Protein AF-A0A961G531-F1 (afdb_monomer)

Nearest PDB structures (foldseek):
  5v3t-assembly1_B  TM=9.830E-01  e=3.988E-09  Bacillus anthracis
  5v3t-assembly1_A  TM=9.620E-01  e=4.190E-09  Bacillus anthracis
  5v3v-assembly1_B  TM=9.765E-01  e=1.019E-08  Bacillus anthracis
  5v3u-assembly1_B  TM=9.767E-01  e=1.305E-08  Bacillus anthracis
  2bkm-assembly2_B  TM=9.689E-01  e=2.247E-08  Geobacillus stearothermophilus

Sequence (153 aa):
MTEVAHPWGNAATPYEELGGEVAIRAIVEDFYDRIDADAPVLRAMLPRDDSTSRRKLGDYLVEWTGGPALYTPVRGHPRMRMRHMPFVIAESDAQKWLECMGEALDANDVAGDIRTFLDQRIEQLALHMVNASDDDPTTAQRRTLTIEGGNRA

Structure (mmCIF, N/CA/C/O backbone):
data_AF-A0A961G531-F1
#
_entry.id   AF-A0A961G531-F1
#
loop_
_atom_site.group_PDB
_atom_site.id
_atom_site.type_symbol
_atom_site.label_atom_id
_atom_site.label_alt_id
_atom_site.label_comp_id
_atom_site.label_asym_id
_atom_site.label_entity_id
_atom_site.label_seq_id
_atom_site.pdbx_PDB_ins_code
_atom_site.Cartn_x
_atom_site.Cartn_y
_atom_site.Cartn_z
_atom_site.occupancy
_atom_site.B_iso_or_equiv
_atom_site.auth_seq_id
_atom_site.auth_comp_id
_atom_site.auth_asym_id
_atom_site.auth_atom_id
_atom_site.pdbx_PDB_model_num
ATOM 1 N N . MET A 1 1 ? -14.254 12.422 30.163 1.00 47.31 1 MET A N 1
ATOM 2 C CA . MET A 1 1 ? -13.114 11.741 29.522 1.00 47.31 1 MET A CA 1
ATOM 3 C C . MET A 1 1 ? -12.895 12.441 28.202 1.00 47.31 1 MET A C 1
ATOM 5 O O . MET A 1 1 ? -13.811 12.436 27.397 1.00 47.31 1 MET A O 1
ATOM 9 N N . THR A 1 2 ? -11.787 13.158 28.038 1.00 53.94 2 THR A N 1
ATOM 10 C CA . THR A 1 2 ? -11.433 13.762 26.748 1.00 53.94 2 THR A CA 1
ATOM 11 C C . THR A 1 2 ? -11.032 12.639 25.805 1.00 53.94 2 THR A C 1
ATOM 13 O O . THR A 1 2 ? -10.074 11.922 26.090 1.00 53.94 2 THR A O 1
ATOM 16 N N . GLU A 1 3 ? -11.806 12.455 24.744 1.00 61.97 3 GLU A N 1
ATOM 17 C CA . GLU A 1 3 ? -11.445 11.621 23.603 1.00 61.97 3 GLU A CA 1
ATOM 18 C C . GLU A 1 3 ? -10.107 12.150 23.065 1.00 61.97 3 GLU A C 1
ATOM 20 O O . GLU A 1 3 ? -9.976 13.343 22.778 1.00 61.97 3 GLU A O 1
ATOM 25 N N . VAL A 1 4 ? -9.067 11.315 23.066 1.00 6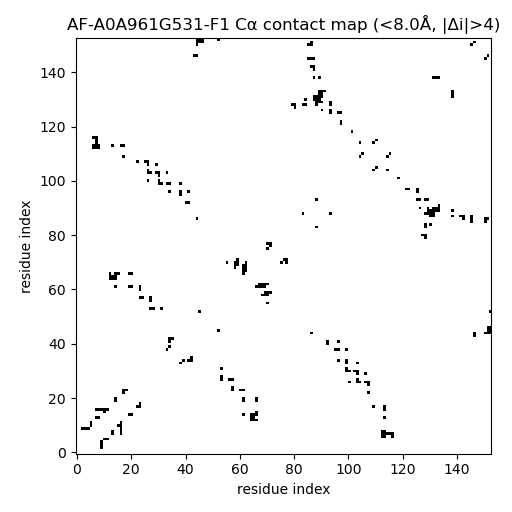4.75 4 VAL A N 1
ATOM 26 C CA . VAL A 1 4 ? -7.782 11.700 22.479 1.00 64.75 4 VAL A CA 1
ATOM 27 C C . VAL A 1 4 ? -7.961 11.555 20.977 1.00 64.75 4 VAL A C 1
ATOM 29 O O . VAL A 1 4 ? -8.015 10.437 20.480 1.00 64.75 4 VAL A O 1
ATOM 32 N N . ALA A 1 5 ? -8.094 12.677 20.272 1.00 79.81 5 ALA A N 1
ATOM 33 C CA . ALA A 1 5 ? -8.093 12.673 18.816 1.00 79.81 5 ALA A CA 1
ATOM 34 C C . ALA A 1 5 ? -6.699 12.243 18.338 1.00 79.81 5 ALA A C 1
ATOM 36 O O . ALA A 1 5 ? -5.706 12.941 18.579 1.00 79.81 5 ALA A O 1
ATOM 37 N N . HIS A 1 6 ? -6.612 11.069 17.718 1.00 93.56 6 HIS A N 1
ATOM 38 C CA . HIS A 1 6 ? -5.388 10.591 17.091 1.00 93.56 6 HIS A CA 1
ATOM 39 C C . HIS A 1 6 ? -5.253 11.202 15.690 1.00 93.56 6 HIS A C 1
ATOM 41 O O . HIS A 1 6 ? -6.254 11.596 15.097 1.00 93.56 6 HIS A O 1
ATOM 47 N N . PRO A 1 7 ? -4.044 11.226 15.096 1.00 94.88 7 PRO A N 1
ATOM 48 C CA . PRO A 1 7 ? -3.852 11.712 13.726 1.00 94.88 7 PRO A CA 1
ATOM 49 C C . PRO A 1 7 ? -4.663 10.966 12.656 1.00 94.88 7 PRO A C 1
ATOM 51 O O . PRO A 1 7 ? -4.756 11.448 11.536 1.00 94.88 7 PRO A O 1
ATOM 54 N N . TRP A 1 8 ? -5.188 9.782 12.9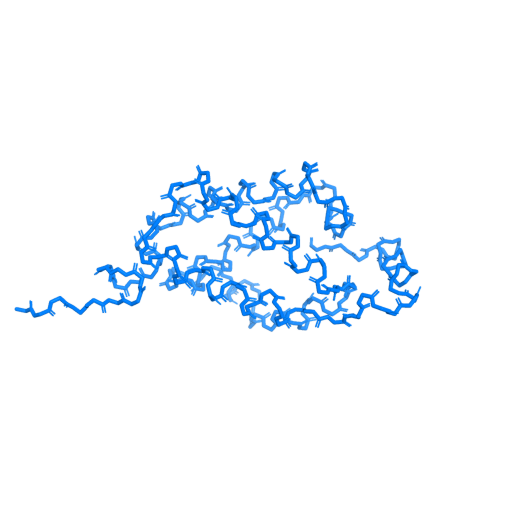84 1.00 96.00 8 TRP A N 1
ATOM 55 C CA . TRP A 1 8 ? -6.016 8.961 12.105 1.00 96.00 8 TRP A CA 1
ATOM 56 C C . TRP A 1 8 ? -7.515 9.007 12.434 1.00 96.00 8 TRP A C 1
ATOM 58 O O . TRP A 1 8 ? -8.294 8.536 11.617 1.00 96.00 8 TRP A O 1
ATOM 68 N N . GLY A 1 9 ? -7.932 9.536 13.590 1.00 95.38 9 GLY A N 1
ATOM 69 C CA . GLY A 1 9 ? -9.332 9.510 14.024 1.00 95.38 9 GLY A CA 1
ATOM 70 C C . GLY A 1 9 ? -9.516 9.198 15.511 1.00 95.38 9 GLY A C 1
ATOM 71 O O . GLY A 1 9 ? -8.674 9.537 16.350 1.00 95.38 9 GLY A O 1
ATOM 72 N N . ASN A 1 10 ? -10.639 8.560 15.846 1.00 95.06 10 ASN A N 1
ATOM 73 C CA . ASN A 1 10 ? -11.081 8.358 17.233 1.00 95.06 10 ASN A CA 1
ATOM 74 C C . ASN A 1 10 ? -10.802 6.944 17.766 1.00 95.06 10 ASN A C 1
ATOM 76 O O . ASN A 1 10 ? -10.811 6.738 18.982 1.00 95.06 10 ASN A O 1
ATOM 80 N N . ALA A 1 11 ? -10.538 5.967 16.896 1.00 95.75 11 ALA A N 1
ATOM 81 C CA . ALA A 1 11 ? -10.199 4.611 17.307 1.00 95.75 11 ALA A CA 1
ATOM 82 C C . ALA A 1 11 ? -8.805 4.542 17.949 1.00 95.75 11 ALA A C 1
ATOM 84 O O . ALA A 1 11 ? -7.934 5.386 17.707 1.00 95.75 11 ALA A O 1
ATOM 85 N N . ALA A 1 12 ? -8.569 3.507 18.762 1.00 95.81 12 ALA A N 1
ATOM 86 C CA . ALA A 1 12 ? -7.309 3.363 19.486 1.00 95.81 12 ALA A CA 1
ATOM 87 C C . ALA A 1 12 ? -6.132 3.029 18.554 1.00 95.81 12 ALA A C 1
ATOM 89 O O . ALA A 1 12 ? -4.981 3.308 18.894 1.00 95.81 12 ALA A O 1
ATOM 90 N N . THR A 1 13 ? -6.408 2.464 17.374 1.00 97.88 13 THR A N 1
ATOM 91 C CA . THR A 1 13 ? -5.403 2.145 16.352 1.00 97.88 13 THR A CA 1
ATOM 92 C C . THR A 1 13 ? -5.891 2.492 14.940 1.00 97.88 13 THR A C 1
ATOM 94 O O . THR A 1 13 ? -7.095 2.433 14.683 1.00 97.88 13 THR A O 1
ATOM 97 N N . PRO A 1 14 ? -4.978 2.774 13.987 1.00 98.25 14 PRO A N 1
ATOM 98 C CA . PRO A 1 14 ? -5.332 2.872 12.569 1.00 98.25 14 PRO A CA 1
ATOM 99 C C . PRO A 1 14 ? -6.011 1.604 12.030 1.00 98.25 14 PRO A C 1
ATOM 101 O O . PRO A 1 14 ? -6.881 1.691 11.172 1.00 98.25 14 PRO A O 1
ATOM 104 N N . TYR A 1 15 ? -5.630 0.428 12.544 1.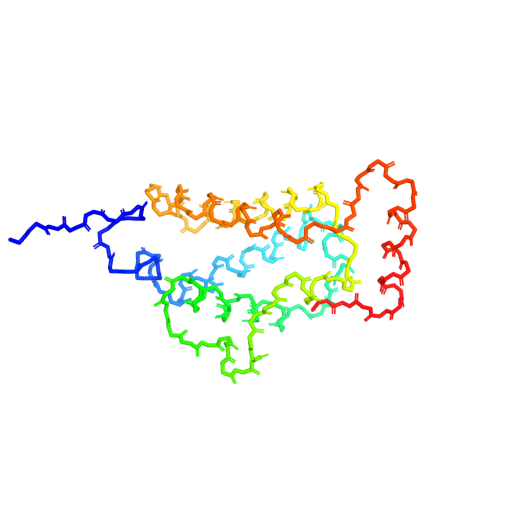00 98.69 15 TYR A N 1
ATOM 105 C CA . TYR A 1 15 ? -6.253 -0.856 12.213 1.00 98.69 15 TYR A CA 1
ATOM 106 C C . TYR A 1 15 ? -7.758 -0.850 12.511 1.00 98.69 15 TYR A C 1
ATOM 108 O O . TYR A 1 15 ? -8.558 -1.222 11.657 1.00 98.69 15 TYR A O 1
ATOM 116 N N . GLU A 1 16 ? -8.146 -0.420 13.712 1.00 98.25 16 GLU A N 1
ATOM 117 C CA . GLU A 1 16 ? -9.555 -0.325 14.109 1.00 98.25 16 GLU A CA 1
ATOM 118 C C . GLU A 1 16 ? -10.294 0.758 13.320 1.00 98.25 16 GLU A C 1
ATOM 120 O O . GLU A 1 16 ? -11.415 0.514 12.881 1.00 98.25 16 GLU A O 1
ATOM 125 N N . GLU A 1 17 ? -9.657 1.912 13.094 1.00 97.88 17 GLU A N 1
ATOM 126 C CA . GLU A 1 17 ? -10.235 3.017 12.317 1.00 97.88 17 GLU A CA 1
ATOM 127 C C . GLU A 1 17 ? -10.562 2.596 10.874 1.00 97.88 17 GLU A C 1
ATOM 129 O O . GLU A 1 17 ? -11.595 2.976 10.334 1.00 97.88 17 GLU A O 1
ATOM 134 N N . LEU A 1 18 ? -9.720 1.753 10.265 1.00 97.88 18 LEU A N 1
ATOM 135 C CA . LEU A 1 18 ? -9.935 1.212 8.919 1.00 97.88 18 LEU A CA 1
ATOM 136 C C . LEU A 1 18 ? -11.041 0.151 8.833 1.00 97.88 18 LEU A C 1
ATOM 138 O O . LEU A 1 18 ? -11.421 -0.227 7.730 1.00 97.88 18 LEU A O 1
ATOM 142 N N . GLY A 1 19 ? -11.540 -0.373 9.955 1.00 97.88 19 GLY A N 1
ATOM 143 C CA . GLY A 1 19 ? -12.465 -1.514 9.960 1.00 97.88 19 GLY A CA 1
ATOM 144 C C . GLY A 1 19 ? -11.777 -2.883 10.051 1.00 97.88 19 GLY A C 1
ATOM 145 O O . GLY A 1 19 ? -12.395 -3.918 9.789 1.00 97.88 19 GLY A O 1
ATOM 146 N N . GLY A 1 20 ? -10.510 -2.911 10.466 1.00 98.44 20 GLY A N 1
ATOM 147 C CA . GLY A 1 20 ? -9.770 -4.122 10.797 1.00 98.44 20 GLY A CA 1
ATOM 148 C C . GLY A 1 20 ? -9.303 -4.941 9.593 1.00 98.44 20 GLY A C 1
ATOM 149 O O . GLY A 1 20 ? -9.156 -4.445 8.476 1.00 98.44 20 GLY A O 1
ATOM 150 N N . GLU A 1 21 ? -9.032 -6.229 9.827 1.00 98.56 21 GLU A N 1
ATOM 151 C CA . GLU A 1 21 ? -8.368 -7.092 8.846 1.00 98.56 21 GLU A CA 1
ATOM 152 C C . GLU A 1 21 ? -9.147 -7.205 7.535 1.00 98.56 21 GLU A C 1
ATOM 154 O O . GLU A 1 21 ? -8.538 -7.138 6.474 1.00 98.56 21 GLU A O 1
ATOM 159 N N . VAL A 1 22 ? -10.477 -7.326 7.581 1.00 98.56 22 VAL A N 1
ATOM 160 C CA . VAL A 1 22 ? -11.300 -7.477 6.369 1.00 98.56 22 VAL A CA 1
ATOM 161 C C . VAL A 1 22 ? -11.108 -6.295 5.415 1.00 98.56 22 VAL A C 1
ATOM 163 O O . VAL A 1 22 ? -10.887 -6.514 4.225 1.00 98.56 22 VAL A O 1
ATOM 166 N N . ALA A 1 23 ? -11.122 -5.064 5.934 1.00 98.69 23 ALA A N 1
ATOM 167 C CA . ALA A 1 23 ? -10.919 -3.862 5.131 1.00 98.69 23 ALA A CA 1
ATOM 168 C C . ALA A 1 23 ? -9.493 -3.783 4.568 1.00 98.69 23 ALA A C 1
ATOM 170 O O . ALA A 1 23 ? -9.301 -3.528 3.382 1.00 98.69 23 ALA A O 1
ATOM 171 N N . 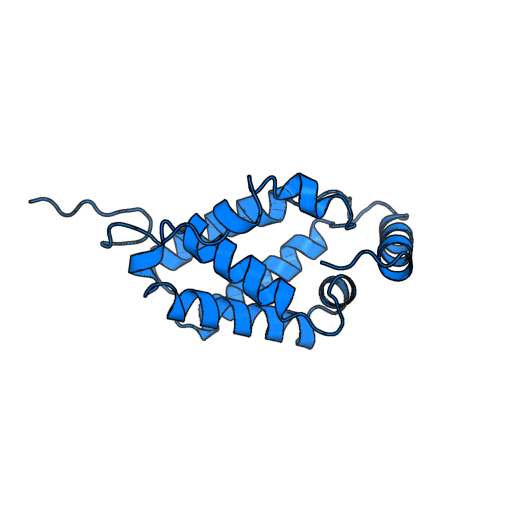ILE A 1 24 ? -8.482 -4.094 5.386 1.00 98.81 24 ILE A N 1
ATOM 172 C CA . ILE A 1 24 ? -7.081 -4.111 4.940 1.00 98.81 24 ILE A CA 1
ATOM 173 C C . ILE A 1 24 ? -6.865 -5.143 3.828 1.00 98.81 24 ILE A C 1
ATOM 175 O O . ILE A 1 24 ? -6.145 -4.871 2.869 1.00 98.81 24 ILE A O 1
ATOM 179 N N . ARG A 1 25 ? -7.481 -6.327 3.928 1.00 98.75 25 ARG A N 1
ATOM 180 C CA . ARG A 1 25 ? -7.391 -7.346 2.874 1.00 98.75 25 ARG A CA 1
ATOM 181 C C . ARG A 1 25 ? -8.048 -6.863 1.586 1.00 98.75 25 ARG A C 1
ATOM 183 O O . ARG A 1 25 ? -7.432 -7.033 0.545 1.00 98.75 25 ARG A O 1
ATOM 190 N N . ALA A 1 26 ? -9.221 -6.231 1.653 1.00 98.88 26 ALA A N 1
ATOM 191 C CA . ALA A 1 26 ? -9.889 -5.677 0.473 1.00 98.88 26 ALA A CA 1
ATOM 192 C C . ALA A 1 26 ? -9.017 -4.629 -0.244 1.00 98.88 26 ALA A C 1
ATOM 194 O O . ALA A 1 26 ? -8.768 -4.761 -1.439 1.00 98.88 26 ALA A O 1
ATOM 195 N N . ILE A 1 27 ? -8.427 -3.692 0.509 1.00 98.88 27 ILE A N 1
ATOM 196 C CA . ILE A 1 27 ? -7.478 -2.700 -0.026 1.00 98.88 27 ILE A CA 1
ATOM 197 C C . ILE A 1 27 ? -6.287 -3.383 -0.706 1.00 98.88 27 ILE A C 1
ATOM 199 O O . ILE A 1 27 ? -5.866 -2.970 -1.782 1.00 98.88 27 ILE A O 1
ATOM 203 N N . VAL A 1 28 ? -5.722 -4.426 -0.091 1.00 98.88 28 VAL A N 1
ATOM 204 C CA . VAL A 1 28 ? -4.577 -5.151 -0.661 1.00 98.88 28 VAL A CA 1
ATOM 205 C C . VAL A 1 28 ? -4.954 -5.905 -1.934 1.00 98.88 28 VAL A C 1
ATOM 207 O O . VAL A 1 28 ? -4.155 -5.920 -2.868 1.00 98.88 28 VAL A O 1
ATOM 210 N N . GLU A 1 29 ? -6.134 -6.521 -1.989 1.00 98.81 29 GLU A N 1
ATOM 211 C CA . GLU A 1 29 ? -6.610 -7.182 -3.205 1.00 98.81 29 GLU A CA 1
ATOM 212 C C . GLU A 1 29 ? -6.774 -6.169 -4.350 1.00 98.81 29 GLU A C 1
ATOM 214 O O . GLU A 1 29 ? -6.158 -6.346 -5.402 1.00 98.81 29 GLU A O 1
ATOM 219 N N . ASP A 1 30 ? -7.474 -5.053 -4.116 1.00 98.88 30 ASP A N 1
ATOM 220 C CA . ASP A 1 30 ? -7.640 -3.994 -5.122 1.00 98.88 30 ASP A CA 1
ATOM 221 C C . ASP A 1 30 ? -6.298 -3.383 -5.548 1.00 98.88 30 ASP A C 1
ATOM 223 O O . ASP A 1 30 ? -6.063 -3.102 -6.723 1.00 98.88 30 ASP A O 1
ATOM 227 N N . PHE A 1 31 ? -5.377 -3.202 -4.602 1.00 98.88 31 PHE A N 1
ATOM 228 C CA . PHE A 1 31 ? -4.036 -2.697 -4.871 1.00 98.88 31 PHE A CA 1
ATOM 229 C C . PHE A 1 31 ? -3.261 -3.586 -5.854 1.00 98.88 31 PHE A C 1
ATOM 231 O O . PHE A 1 31 ? -2.645 -3.085 -6.799 1.00 98.88 31 PHE A O 1
ATOM 238 N N . TYR A 1 32 ? -3.282 -4.905 -5.655 1.00 98.75 32 TYR A N 1
ATOM 239 C CA . TYR A 1 32 ? -2.599 -5.821 -6.565 1.00 98.75 32 TYR A CA 1
ATOM 240 C C . TYR A 1 32 ? -3.332 -5.971 -7.905 1.00 98.75 32 TYR A C 1
ATOM 242 O O . TYR A 1 32 ? -2.665 -6.110 -8.931 1.00 98.75 32 TYR A O 1
ATOM 250 N N . ASP A 1 33 ? -4.664 -5.872 -7.927 1.00 98.62 33 ASP A N 1
ATOM 251 C CA . ASP A 1 33 ? -5.444 -5.854 -9.172 1.00 98.62 33 ASP A CA 1
ATOM 252 C C . ASP A 1 33 ? -5.071 -4.644 -10.044 1.00 98.62 33 ASP A C 1
ATOM 254 O O . ASP A 1 33 ? -4.871 -4.778 -11.253 1.00 98.62 33 ASP A O 1
ATOM 258 N N . ARG A 1 34 ? -4.854 -3.478 -9.426 1.00 98.56 34 ARG A N 1
ATOM 259 C CA . ARG A 1 34 ? -4.354 -2.273 -10.109 1.00 98.56 34 ARG A CA 1
ATOM 260 C C . ARG A 1 34 ? -2.923 -2.420 -10.610 1.00 98.56 34 ARG A C 1
ATOM 262 O O . ARG A 1 34 ? -2.613 -1.965 -11.710 1.00 98.56 34 ARG A O 1
ATOM 269 N N . ILE A 1 35 ? -2.044 -3.082 -9.850 1.00 98.44 35 ILE A N 1
ATOM 270 C CA . ILE A 1 35 ? -0.697 -3.392 -10.350 1.00 98.44 35 ILE A CA 1
ATOM 271 C C . ILE A 1 35 ? -0.775 -4.251 -11.616 1.00 98.44 35 ILE A C 1
ATOM 273 O O . ILE A 1 35 ? -0.045 -3.983 -12.574 1.00 98.44 35 ILE A O 1
ATOM 277 N N . ASP A 1 36 ? -1.625 -5.282 -11.616 1.00 97.81 36 ASP A N 1
ATOM 278 C CA . ASP A 1 36 ? -1.792 -6.183 -12.759 1.00 97.81 36 ASP A CA 1
ATOM 279 C C . ASP A 1 36 ? -2.334 -5.450 -13.992 1.00 97.81 36 ASP A C 1
ATOM 281 O O . ASP A 1 36 ? -1.835 -5.671 -15.097 1.00 97.81 36 ASP A O 1
ATOM 285 N N . ALA A 1 37 ? -3.283 -4.531 -13.796 1.00 97.50 37 ALA A N 1
ATOM 286 C CA . ALA A 1 37 ? -3.895 -3.759 -14.871 1.00 97.50 37 ALA A CA 1
ATOM 287 C C . ALA A 1 37 ? -2.973 -2.664 -15.443 1.00 97.50 37 ALA A C 1
ATOM 289 O O . ALA A 1 37 ? -2.800 -2.578 -16.660 1.00 97.50 37 ALA A O 1
ATOM 290 N N . ASP A 1 38 ? -2.361 -1.848 -14.577 1.00 96.62 38 ASP A N 1
ATOM 291 C CA . ASP A 1 38 ? -1.870 -0.518 -14.965 1.00 96.62 38 ASP A CA 1
ATOM 292 C C . ASP A 1 38 ? -0.385 -0.266 -14.650 1.00 96.62 38 ASP A C 1
ATOM 294 O O . ASP A 1 38 ? 0.156 0.790 -14.999 1.00 96.62 38 ASP A O 1
ATOM 298 N N . ALA A 1 39 ? 0.317 -1.211 -14.012 1.00 97.94 39 ALA A N 1
ATOM 299 C CA . ALA A 1 39 ? 1.718 -1.047 -13.611 1.00 97.94 39 ALA A CA 1
ATOM 300 C C . ALA A 1 39 ? 2.628 -2.166 -14.157 1.00 97.94 39 ALA A C 1
ATOM 302 O O . ALA A 1 39 ? 3.194 -2.943 -13.381 1.00 97.94 39 ALA A O 1
ATOM 303 N N . PRO A 1 40 ? 2.869 -2.239 -15.484 1.00 96.56 40 PRO A N 1
ATOM 304 C CA . PRO A 1 40 ? 3.594 -3.350 -16.113 1.00 96.56 40 PRO A CA 1
ATOM 305 C C . PRO A 1 40 ? 5.011 -3.558 -15.558 1.00 96.56 40 PRO A C 1
ATOM 307 O O . PRO A 1 40 ? 5.490 -4.689 -15.474 1.00 96.56 40 PRO A O 1
ATOM 310 N N . VAL A 1 41 ? 5.679 -2.479 -15.141 1.00 95.31 41 VAL A N 1
ATOM 311 C CA . VAL A 1 41 ? 7.012 -2.540 -14.527 1.00 95.31 41 VAL A CA 1
ATOM 312 C C . VAL A 1 41 ? 6.973 -3.235 -13.165 1.00 95.31 41 VAL A C 1
ATOM 314 O O . VAL A 1 41 ? 7.757 -4.155 -12.933 1.00 95.31 41 VAL A O 1
ATOM 317 N N . LEU A 1 42 ? 6.044 -2.841 -12.289 1.00 96.81 42 LEU A N 1
ATOM 318 C CA . LEU A 1 42 ? 5.855 -3.472 -10.980 1.00 96.81 42 LEU A CA 1
ATOM 319 C C . LEU A 1 42 ? 5.371 -4.914 -11.146 1.00 96.81 42 LEU A C 1
ATOM 321 O O . LEU A 1 42 ? 5.893 -5.832 -10.516 1.00 96.81 42 LEU A O 1
ATOM 325 N N . ARG A 1 43 ? 4.432 -5.137 -12.071 1.00 96.94 43 ARG A N 1
ATOM 326 C CA . ARG A 1 43 ? 3.882 -6.455 -12.377 1.00 96.94 43 ARG A CA 1
ATOM 327 C C . ARG A 1 43 ? 4.948 -7.452 -12.821 1.00 96.94 43 ARG A C 1
ATOM 329 O O . ARG A 1 43 ? 4.878 -8.629 -12.455 1.00 96.94 43 ARG A O 1
ATOM 336 N N . ALA A 1 44 ? 5.953 -6.995 -13.567 1.00 95.25 44 ALA A N 1
ATOM 337 C CA . ALA A 1 44 ? 7.068 -7.826 -14.004 1.00 95.25 44 ALA A CA 1
ATOM 338 C C . ALA A 1 44 ? 7.964 -8.299 -12.839 1.00 95.25 44 ALA A C 1
ATOM 340 O O . ALA A 1 44 ? 8.598 -9.349 -12.954 1.00 95.25 44 ALA A O 1
ATOM 341 N N . MET A 1 45 ? 7.974 -7.578 -11.708 1.00 95.12 45 MET A N 1
ATOM 342 C CA . MET A 1 45 ? 8.677 -7.969 -10.475 1.00 95.12 45 MET A CA 1
ATOM 343 C C . MET A 1 45 ? 7.898 -9.001 -9.643 1.00 95.12 45 MET A C 1
ATOM 345 O O . MET A 1 45 ? 8.455 -9.606 -8.726 1.00 95.12 45 MET A O 1
ATOM 349 N N . LEU A 1 46 ? 6.617 -9.226 -9.943 1.00 94.94 46 LEU A N 1
ATOM 350 C CA . LEU A 1 46 ? 5.769 -10.167 -9.217 1.00 94.94 46 LEU A CA 1
ATOM 351 C C . LEU A 1 46 ? 5.791 -11.565 -9.853 1.00 94.94 46 LEU A C 1
ATOM 353 O O . LEU A 1 46 ? 5.935 -11.698 -11.075 1.00 94.94 46 LEU A O 1
ATOM 357 N N . PRO A 1 47 ? 5.623 -12.641 -9.064 1.00 93.31 47 PRO A N 1
ATOM 358 C CA . PRO A 1 47 ? 5.340 -13.974 -9.589 1.00 93.31 47 PRO A CA 1
ATOM 359 C C . PRO A 1 47 ? 4.071 -13.968 -10.450 1.00 93.31 47 PRO A C 1
ATOM 361 O O . PRO A 1 47 ? 3.256 -13.048 -10.400 1.00 93.31 47 PRO A O 1
ATOM 364 N N . ARG A 1 48 ? 3.909 -14.989 -11.301 1.00 92.00 48 ARG A N 1
ATOM 365 C CA . ARG A 1 48 ? 2.692 -15.111 -12.118 1.00 92.00 48 ARG A CA 1
ATOM 366 C C . ARG A 1 48 ? 1.453 -15.223 -11.226 1.00 92.00 48 ARG A C 1
ATOM 368 O O . ARG A 1 48 ? 0.475 -14.544 -11.500 1.00 92.00 48 ARG A O 1
ATOM 375 N N . ASP A 1 49 ? 1.549 -16.054 -10.192 1.00 95.62 49 ASP A N 1
ATOM 376 C CA . ASP A 1 49 ? 0.606 -16.136 -9.077 1.00 95.62 49 ASP A CA 1
ATOM 377 C C . ASP A 1 49 ? 1.143 -15.289 -7.917 1.00 95.62 49 ASP A C 1
ATOM 379 O O . ASP A 1 49 ? 2.156 -15.639 -7.307 1.00 95.62 49 ASP A O 1
ATOM 383 N N 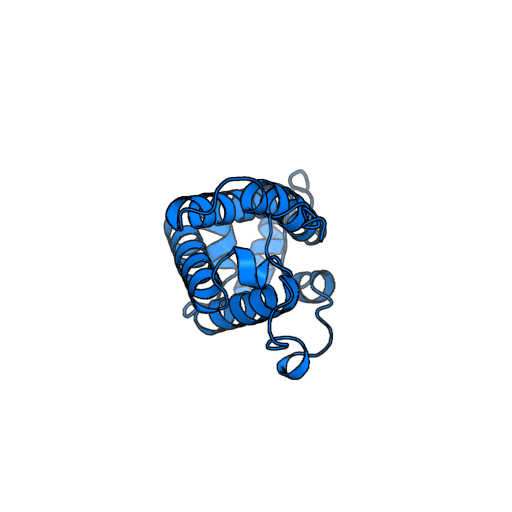. ASP A 1 50 ? 0.480 -14.169 -7.646 1.00 96.56 50 ASP A N 1
ATOM 384 C CA . ASP A 1 50 ? 0.834 -13.188 -6.621 1.00 96.56 50 ASP A CA 1
ATOM 385 C C . ASP A 1 50 ? 0.064 -13.380 -5.302 1.00 96.56 50 ASP A C 1
ATOM 387 O O . ASP A 1 50 ? 0.224 -12.581 -4.379 1.00 96.56 50 ASP A O 1
ATOM 391 N N . SER A 1 51 ? -0.688 -14.477 -5.139 1.00 97.31 51 SER A N 1
ATOM 392 C CA . SER A 1 51 ? -1.467 -14.775 -3.922 1.00 97.31 51 SER A CA 1
ATOM 393 C C . SER A 1 51 ? -0.624 -14.756 -2.643 1.00 97.31 51 SER A C 1
ATOM 395 O O . SER A 1 51 ? -1.068 -14.363 -1.560 1.00 97.31 51 SER A O 1
ATOM 397 N N . THR A 1 52 ? 0.640 -15.171 -2.743 1.00 96.00 52 THR A N 1
ATOM 398 C CA . THR A 1 52 ? 1.580 -15.109 -1.621 1.00 96.00 52 THR A CA 1
ATOM 399 C C . THR A 1 52 ? 2.083 -13.693 -1.358 1.00 96.00 52 THR A C 1
ATOM 401 O O . THR A 1 52 ? 2.330 -13.362 -0.198 1.00 96.00 52 THR A O 1
ATOM 404 N N . SER A 1 53 ? 2.220 -12.861 -2.385 1.00 96.75 53 SER A N 1
ATOM 405 C CA . SER A 1 53 ? 2.610 -11.453 -2.273 1.00 96.75 53 SER A CA 1
ATOM 406 C C . SER A 1 53 ? 1.471 -10.643 -1.634 1.00 96.75 53 SER A C 1
ATOM 408 O O . SER A 1 53 ? 1.707 -9.990 -0.616 1.00 96.75 53 SER A O 1
ATOM 410 N N . ARG A 1 54 ? 0.225 -10.841 -2.095 1.00 98.31 54 ARG A N 1
ATOM 411 C CA . ARG A 1 54 ? -1.016 -10.319 -1.487 1.00 98.31 54 ARG A CA 1
ATOM 412 C C . ARG A 1 54 ? -1.114 -10.655 -0.002 1.00 98.31 54 ARG A C 1
ATOM 414 O O . ARG A 1 54 ? -1.176 -9.766 0.846 1.00 98.31 54 ARG A O 1
ATOM 421 N N . ARG A 1 55 ? -0.998 -11.942 0.348 1.00 98.19 55 ARG A N 1
ATOM 422 C CA . ARG A 1 55 ? -1.026 -12.380 1.754 1.00 98.19 55 ARG A CA 1
ATOM 423 C C . ARG A 1 55 ? 0.056 -11.704 2.597 1.00 98.19 55 ARG A C 1
ATOM 425 O O . ARG A 1 55 ? -0.256 -11.200 3.669 1.00 98.19 55 ARG A O 1
ATOM 432 N N . LYS A 1 56 ? 1.306 -11.662 2.113 1.00 97.56 56 LYS A N 1
ATOM 433 C CA . LYS A 1 56 ? 2.428 -11.026 2.831 1.00 97.56 56 LYS A CA 1
ATOM 434 C C . LYS A 1 56 ? 2.157 -9.546 3.106 1.00 97.56 56 LYS A C 1
ATOM 436 O O . LYS A 1 56 ? 2.433 -9.101 4.217 1.00 97.56 56 LYS A O 1
ATOM 441 N N . LEU A 1 57 ? 1.667 -8.801 2.112 1.00 98.19 57 LEU A N 1
ATOM 442 C CA . LEU A 1 57 ? 1.376 -7.380 2.280 1.00 98.19 57 LEU A CA 1
ATOM 443 C C . LEU A 1 57 ? 0.218 -7.172 3.257 1.00 98.19 57 LEU A C 1
ATOM 445 O O . LEU A 1 57 ? 0.341 -6.350 4.157 1.00 98.19 57 LEU A O 1
ATOM 449 N N . GLY A 1 58 ? -0.855 -7.959 3.149 1.00 98.62 58 GLY A N 1
ATOM 450 C CA . GLY A 1 58 ? -1.969 -7.884 4.095 1.00 98.62 58 GLY A CA 1
ATOM 451 C C . GLY A 1 58 ? -1.550 -8.213 5.530 1.00 98.62 58 GLY A C 1
ATOM 452 O O . GLY A 1 58 ? -1.879 -7.458 6.437 1.00 98.62 58 GLY A O 1
ATOM 453 N N . ASP A 1 59 ? -0.752 -9.267 5.742 1.00 98.56 59 ASP A N 1
ATOM 454 C CA . ASP A 1 59 ? -0.238 -9.620 7.075 1.00 98.56 59 ASP A CA 1
ATOM 455 C C . ASP A 1 59 ? 0.606 -8.473 7.646 1.00 98.56 59 ASP A C 1
ATOM 457 O O . ASP A 1 59 ? 0.501 -8.130 8.825 1.00 98.56 59 ASP A O 1
ATOM 461 N N . TYR A 1 60 ? 1.447 -7.876 6.794 1.00 98.38 60 TYR A N 1
ATOM 462 C CA . TYR A 1 60 ? 2.281 -6.741 7.163 1.00 98.38 60 TYR A CA 1
ATOM 463 C C . TYR A 1 60 ? 1.442 -5.519 7.532 1.00 98.38 60 TYR A C 1
ATOM 465 O O . TYR A 1 60 ? 1.699 -4.930 8.573 1.00 98.38 60 TYR A O 1
ATOM 473 N N . LEU A 1 61 ? 0.448 -5.144 6.722 1.00 98.56 61 LEU A N 1
ATOM 474 C CA . LEU A 1 61 ? -0.375 -3.959 6.965 1.00 98.56 61 LEU A CA 1
ATOM 475 C C . LEU A 1 61 ? -1.288 -4.124 8.181 1.00 98.56 61 LEU A C 1
ATOM 477 O O . LEU A 1 61 ? -1.439 -3.164 8.932 1.00 98.56 61 LEU A O 1
ATOM 481 N N . VAL A 1 62 ? -1.821 -5.323 8.434 1.00 98.81 62 VAL A N 1
ATOM 482 C CA . VAL A 1 62 ? -2.565 -5.616 9.671 1.00 98.81 62 VAL A CA 1
ATOM 483 C C . VAL A 1 62 ? -1.695 -5.335 10.895 1.00 98.81 62 VAL A C 1
ATOM 485 O O . VAL A 1 62 ? -2.098 -4.582 11.776 1.00 98.81 62 VAL A O 1
ATOM 488 N N . GLU A 1 63 ? -0.476 -5.871 10.932 1.00 98.50 63 GLU A N 1
ATOM 489 C CA . GLU A 1 63 ? 0.431 -5.647 12.061 1.00 98.50 63 GLU A CA 1
ATOM 490 C C . GLU A 1 63 ? 0.931 -4.191 12.122 1.00 98.50 63 GLU A C 1
ATOM 492 O O . GLU A 1 63 ? 0.981 -3.579 13.187 1.00 98.50 63 GLU A O 1
ATOM 497 N N . TRP A 1 64 ? 1.273 -3.603 10.974 1.00 98.25 64 TRP A N 1
ATOM 498 C CA . TRP A 1 64 ? 1.838 -2.255 10.863 1.00 98.25 64 TRP A CA 1
ATOM 499 C C . TRP A 1 64 ? 0.851 -1.151 11.263 1.00 98.25 64 TRP A C 1
ATOM 501 O O . TRP A 1 64 ? 1.266 -0.128 11.806 1.00 98.25 64 TRP A O 1
ATOM 511 N N . THR A 1 65 ? -0.449 -1.370 11.053 1.00 98.25 65 THR A N 1
ATOM 512 C CA . THR A 1 65 ? -1.525 -0.460 11.483 1.00 98.25 65 THR A CA 1
ATOM 513 C C . THR A 1 65 ? -1.939 -0.650 12.948 1.00 98.25 65 THR A C 1
ATOM 515 O O . THR A 1 65 ? -2.841 0.038 13.418 1.00 98.25 65 THR A O 1
ATOM 518 N N . GLY A 1 66 ? -1.268 -1.533 13.697 1.00 98.19 66 GLY A N 1
ATOM 519 C CA . GLY A 1 66 ? -1.528 -1.770 15.122 1.00 98.19 66 GLY A CA 1
ATOM 520 C C . GLY A 1 66 ? -2.501 -2.913 15.420 1.00 98.19 66 GLY A C 1
ATOM 521 O O . GLY A 1 66 ? -2.919 -3.059 16.567 1.00 98.19 66 GLY A O 1
ATOM 522 N N . GLY A 1 67 ? -2.856 -3.722 14.419 1.00 98.31 67 GLY A N 1
ATOM 523 C CA . GLY A 1 67 ? -3.645 -4.939 14.589 1.00 98.31 67 GLY A CA 1
ATOM 524 C C . GLY A 1 67 ? -2.831 -6.130 15.121 1.00 98.31 67 GLY A C 1
ATOM 525 O O . GLY A 1 67 ? -1.704 -5.976 15.602 1.00 98.31 67 GLY A O 1
ATOM 526 N N . PRO A 1 68 ? -3.388 -7.355 15.049 1.00 98.25 68 PRO A N 1
ATOM 527 C CA . PRO A 1 68 ? -2.694 -8.570 15.466 1.00 98.25 68 PRO A CA 1
ATOM 528 C C . PRO A 1 68 ? -1.351 -8.782 14.751 1.00 98.25 68 PRO A C 1
ATOM 530 O O . PRO A 1 68 ? -1.192 -8.472 13.572 1.00 98.25 68 PRO A O 1
ATOM 533 N N . ALA A 1 69 ? -0.384 -9.382 15.449 1.00 97.62 69 ALA A N 1
ATOM 534 C CA . ALA A 1 69 ? 0.924 -9.698 14.879 1.00 97.62 69 ALA A CA 1
ATOM 535 C C . ALA A 1 69 ? 0.841 -10.897 13.915 1.00 97.62 69 ALA A C 1
ATOM 537 O O . ALA A 1 69 ? 1.008 -12.046 14.326 1.00 97.62 69 ALA A O 1
ATOM 538 N N . LEU A 1 70 ? 0.563 -10.634 12.636 1.00 97.75 70 LEU A N 1
ATOM 539 C CA . LEU A 1 70 ? 0.451 -11.660 11.591 1.00 97.75 70 LEU A CA 1
ATOM 540 C C . LEU A 1 70 ? 1.733 -11.819 10.763 1.00 97.75 70 LEU A C 1
ATOM 542 O O . LEU A 1 70 ? 1.999 -12.900 10.236 1.00 97.75 70 LEU A O 1
ATOM 546 N N . TYR A 1 71 ? 2.559 -10.776 10.664 1.00 97.56 71 TYR A N 1
ATOM 547 C CA . TYR A 1 71 ? 3.742 -10.780 9.810 1.00 97.56 71 TYR A CA 1
ATOM 548 C C . TYR A 1 71 ? 4.984 -11.254 10.562 1.00 97.56 71 TYR A C 1
ATOM 550 O O . TYR A 1 71 ? 5.649 -12.212 10.152 1.00 97.56 71 TYR A O 1
ATOM 558 N N . THR A 1 72 ? 5.318 -10.592 11.669 1.00 97.31 72 THR A N 1
ATOM 559 C CA . THR A 1 72 ? 6.587 -10.794 12.377 1.00 97.31 72 THR A CA 1
ATOM 560 C C . THR A 1 72 ? 6.750 -12.213 12.929 1.00 97.31 72 THR A C 1
ATOM 562 O O . THR A 1 72 ? 7.841 -12.765 12.762 1.00 97.31 72 THR A O 1
ATOM 565 N N . PRO A 1 73 ? 5.729 -12.875 13.511 1.00 96.88 73 PRO A N 1
ATOM 566 C CA . PRO A 1 73 ? 5.883 -14.250 13.997 1.00 96.88 73 PRO A CA 1
ATOM 567 C C . PRO A 1 73 ? 6.212 -15.261 12.892 1.00 96.88 73 PRO A C 1
ATOM 569 O O . PRO A 1 73 ? 6.904 -16.245 13.138 1.00 96.88 73 PRO A O 1
ATOM 572 N N . VAL A 1 74 ? 5.746 -15.008 11.666 1.00 95.06 74 VAL A N 1
ATOM 573 C CA . VAL A 1 74 ? 5.926 -15.909 10.517 1.00 95.06 74 VAL A CA 1
ATOM 574 C C . VAL A 1 74 ? 7.196 -15.577 9.731 1.00 95.06 74 VAL A C 1
ATOM 576 O O . VAL A 1 74 ? 7.854 -16.464 9.185 1.00 95.06 74 VAL A O 1
ATOM 579 N N . ARG A 1 75 ? 7.547 -14.291 9.627 1.00 93.56 75 ARG A N 1
ATOM 580 C CA . ARG A 1 75 ? 8.609 -13.800 8.733 1.00 93.56 75 ARG A CA 1
ATOM 581 C C . ARG A 1 75 ? 9.842 -13.281 9.464 1.00 93.56 75 ARG A C 1
ATOM 583 O O . ARG A 1 75 ? 10.853 -13.025 8.804 1.00 93.56 75 ARG A O 1
ATOM 590 N N . GLY A 1 76 ? 9.778 -13.129 10.781 1.00 95.00 76 GLY A N 1
ATOM 591 C CA . GLY A 1 76 ? 10.761 -12.404 11.575 1.00 95.00 76 GLY A CA 1
ATOM 592 C C . GLY A 1 76 ? 10.690 -10.896 11.333 1.00 95.00 76 GLY A C 1
ATOM 593 O O . GLY A 1 76 ? 9.765 -10.385 10.703 1.00 95.00 76 GLY A O 1
ATOM 594 N N . HIS A 1 77 ? 11.710 -10.180 11.808 1.00 93.50 77 HIS A N 1
ATOM 595 C CA . HIS A 1 77 ? 11.767 -8.723 11.705 1.00 93.50 77 HIS A CA 1
ATOM 596 C C . HIS A 1 77 ? 11.518 -8.243 10.255 1.00 93.50 77 HIS A C 1
ATOM 598 O O . HIS A 1 77 ? 12.141 -8.785 9.327 1.00 93.50 77 HIS A O 1
ATOM 604 N N . PRO A 1 78 ? 10.684 -7.201 10.042 1.00 91.06 78 PRO A N 1
ATOM 605 C CA . PRO A 1 78 ? 10.348 -6.698 8.713 1.00 91.06 78 PRO A CA 1
ATOM 606 C C . PRO A 1 78 ? 11.570 -6.452 7.829 1.00 91.06 78 PRO A C 1
ATOM 608 O O . PRO A 1 78 ? 11.702 -7.098 6.791 1.00 91.06 78 PRO A O 1
ATOM 611 N N . ARG A 1 79 ? 12.500 -5.580 8.257 1.00 93.81 79 ARG A N 1
ATOM 612 C CA . ARG A 1 79 ? 13.700 -5.195 7.476 1.00 93.81 79 ARG A CA 1
ATOM 613 C C . ARG A 1 79 ? 13.342 -4.945 6.001 1.00 93.81 79 ARG A C 1
ATOM 615 O O . ARG A 1 79 ? 14.006 -5.462 5.105 1.00 93.81 79 ARG A O 1
ATOM 622 N N . MET A 1 80 ? 12.265 -4.184 5.769 1.00 94.94 80 MET A N 1
ATOM 623 C CA . MET A 1 80 ? 11.617 -4.061 4.458 1.00 94.94 80 MET A CA 1
ATOM 624 C C . MET A 1 80 ? 12.611 -3.695 3.359 1.00 94.94 80 MET A C 1
ATOM 626 O O . MET A 1 80 ? 12.720 -4.437 2.388 1.00 94.94 80 MET A O 1
ATOM 630 N N . ARG A 1 81 ? 13.439 -2.662 3.566 1.00 95.56 81 ARG A N 1
ATOM 631 C CA . ARG A 1 81 ? 14.448 -2.248 2.579 1.00 95.56 81 ARG A CA 1
ATOM 632 C C . ARG A 1 81 ? 15.390 -3.386 2.178 1.00 95.56 81 ARG A C 1
ATOM 634 O O . ARG A 1 81 ? 15.623 -3.595 0.996 1.00 95.56 81 ARG A O 1
ATOM 641 N N . MET A 1 82 ? 15.882 -4.175 3.137 1.00 95.44 82 MET A N 1
ATOM 642 C CA . MET A 1 82 ? 16.743 -5.334 2.855 1.00 95.44 82 MET A CA 1
ATOM 643 C C . MET A 1 82 ? 16.030 -6.375 1.983 1.00 95.44 82 MET A C 1
ATOM 645 O O . MET A 1 82 ? 16.649 -6.935 1.086 1.00 95.44 82 MET A O 1
ATOM 649 N N . ARG A 1 83 ? 14.735 -6.620 2.221 1.00 94.50 83 ARG A N 1
ATOM 650 C CA . ARG A 1 83 ? 13.931 -7.553 1.413 1.00 94.50 83 ARG A CA 1
ATOM 651 C C . ARG A 1 83 ? 13.621 -7.023 0.012 1.00 94.50 83 ARG A C 1
ATOM 653 O O . ARG A 1 83 ? 13.308 -7.827 -0.854 1.00 94.50 83 ARG A O 1
ATOM 660 N N . HIS A 1 84 ? 13.742 -5.713 -0.201 1.00 95.94 84 HIS A N 1
ATOM 661 C CA . HIS A 1 84 ? 13.523 -5.057 -1.489 1.00 95.94 84 HIS A CA 1
ATOM 662 C C . HIS A 1 84 ? 14.818 -4.807 -2.287 1.00 95.94 84 HIS A C 1
ATOM 664 O O . HIS A 1 84 ? 14.747 -4.576 -3.487 1.00 95.94 84 HIS A O 1
ATOM 670 N N . MET A 1 85 ? 16.003 -4.931 -1.669 1.00 95.25 85 MET A N 1
ATOM 671 C CA . MET A 1 85 ? 17.312 -4.872 -2.352 1.00 95.25 85 MET A CA 1
ATOM 672 C C . MET A 1 85 ? 17.500 -5.833 -3.535 1.00 95.25 85 MET A C 1
ATOM 674 O O . MET A 1 85 ? 18.276 -5.502 -4.430 1.00 95.25 85 MET A O 1
ATOM 678 N N . PRO A 1 86 ? 16.862 -7.017 -3.571 1.00 94.31 86 PRO A N 1
ATOM 679 C CA . PRO A 1 86 ? 16.948 -7.873 -4.741 1.00 94.31 86 PRO A CA 1
ATOM 680 C C . PRO A 1 86 ? 16.294 -7.234 -5.992 1.00 94.31 86 PRO A C 1
ATOM 682 O O . PRO A 1 86 ? 16.674 -7.573 -7.111 1.00 94.31 86 PRO A O 1
ATOM 685 N N . PHE A 1 87 ? 15.354 -6.298 -5.830 1.00 95.00 87 PHE A N 1
ATOM 686 C CA . PHE A 1 87 ? 14.671 -5.609 -6.928 1.00 95.00 87 PHE A CA 1
ATOM 687 C C . PHE A 1 87 ? 15.347 -4.285 -7.277 1.00 95.00 87 PHE A C 1
ATOM 689 O O . PHE A 1 87 ? 15.949 -3.645 -6.420 1.00 95.00 87 PHE A O 1
ATOM 696 N N . VAL A 1 88 ? 15.217 -3.856 -8.533 1.00 96.38 88 VAL A N 1
ATOM 697 C CA . VAL A 1 88 ? 15.644 -2.521 -8.972 1.00 96.38 88 VAL A CA 1
ATOM 698 C C . VAL A 1 88 ? 14.437 -1.598 -8.881 1.00 96.38 88 VAL A C 1
ATOM 700 O O . VAL A 1 88 ? 13.539 -1.704 -9.714 1.00 96.38 88 VAL A O 1
ATOM 703 N N . ILE A 1 89 ? 14.426 -0.743 -7.860 1.00 97.38 89 ILE A N 1
ATOM 704 C CA . ILE A 1 89 ? 13.318 0.160 -7.533 1.00 97.38 89 ILE A CA 1
ATOM 705 C C . ILE A 1 89 ? 13.821 1.593 -7.667 1.00 97.38 89 ILE A C 1
ATOM 707 O O . ILE A 1 89 ? 14.616 2.054 -6.841 1.00 97.38 89 ILE A O 1
ATOM 711 N N . ALA A 1 90 ? 13.377 2.276 -8.715 1.00 97.62 90 ALA A N 1
ATOM 712 C CA . ALA A 1 90 ? 13.612 3.700 -8.915 1.00 97.62 90 ALA A CA 1
ATOM 713 C C . ALA A 1 90 ? 12.492 4.547 -8.282 1.00 97.62 90 ALA A C 1
ATOM 715 O O . ALA A 1 90 ? 11.515 4.010 -7.753 1.00 97.62 90 ALA A O 1
ATOM 716 N N . GLU A 1 91 ? 12.634 5.872 -8.307 1.00 97.75 91 GLU A N 1
ATOM 717 C CA . GLU A 1 91 ? 11.642 6.787 -7.730 1.00 97.75 91 GLU A CA 1
ATOM 718 C C . GLU A 1 91 ? 10.319 6.722 -8.504 1.00 97.75 91 GLU A C 1
ATOM 720 O O . GLU A 1 91 ? 9.257 6.615 -7.892 1.00 97.75 91 GLU A O 1
ATOM 725 N N . SER A 1 92 ? 10.383 6.631 -9.835 1.00 97.75 92 SER A N 1
ATOM 726 C CA . SER A 1 92 ? 9.210 6.405 -10.690 1.00 97.75 92 SER A CA 1
ATOM 727 C C . SER A 1 92 ? 8.435 5.118 -10.357 1.00 97.75 92 SER A C 1
ATOM 729 O O . SER A 1 92 ? 7.205 5.102 -10.427 1.00 97.75 92 SER A O 1
ATOM 731 N N . ASP A 1 93 ? 9.121 4.049 -9.932 1.00 97.75 93 ASP A N 1
ATOM 732 C CA . ASP A 1 93 ? 8.475 2.797 -9.515 1.00 97.75 93 ASP A CA 1
ATOM 733 C C . ASP A 1 93 ? 7.720 2.975 -8.195 1.00 97.75 93 ASP A C 1
ATOM 735 O O . ASP A 1 93 ? 6.589 2.509 -8.056 1.00 97.75 93 ASP A O 1
ATOM 739 N N . ALA A 1 94 ? 8.342 3.656 -7.225 1.00 98.38 94 ALA A N 1
ATOM 740 C CA . ALA A 1 94 ? 7.715 3.964 -5.944 1.00 98.38 94 ALA A CA 1
ATOM 741 C C . ALA A 1 94 ? 6.503 4.884 -6.134 1.00 98.38 94 ALA A C 1
ATOM 743 O O . ALA A 1 94 ? 5.459 4.642 -5.532 1.00 98.38 94 ALA A O 1
ATOM 744 N N . GLN A 1 95 ? 6.602 5.873 -7.025 1.00 98.56 95 GLN A N 1
ATOM 745 C CA . GLN A 1 95 ? 5.483 6.742 -7.371 1.00 98.56 95 GLN A CA 1
ATOM 746 C C . GLN A 1 95 ? 4.333 5.950 -8.002 1.00 98.56 95 GLN A C 1
ATOM 748 O O . GLN A 1 95 ? 3.193 6.081 -7.564 1.00 98.56 95 GLN A O 1
ATOM 753 N N . LYS A 1 96 ? 4.618 5.056 -8.960 1.00 98.62 96 LYS A N 1
ATOM 754 C CA . LYS A 1 96 ? 3.573 4.216 -9.563 1.00 98.62 96 LYS A CA 1
ATOM 755 C C . LYS A 1 96 ? 2.937 3.259 -8.551 1.00 98.62 96 LYS A C 1
ATOM 757 O O . LYS A 1 96 ? 1.739 2.988 -8.615 1.00 98.62 96 LYS A O 1
ATOM 762 N N . TRP A 1 97 ? 3.725 2.753 -7.606 1.00 98.62 97 TRP A N 1
ATOM 763 C CA . TRP A 1 97 ? 3.231 1.932 -6.501 1.00 98.62 97 TRP A CA 1
ATOM 764 C C . TRP A 1 97 ? 2.282 2.744 -5.606 1.00 98.62 97 TRP A C 1
ATOM 766 O O . TRP A 1 97 ? 1.209 2.258 -5.255 1.00 98.62 97 TRP A O 1
ATOM 776 N N . LEU A 1 98 ? 2.642 3.994 -5.286 1.00 98.75 98 LEU A N 1
ATOM 777 C CA . LEU A 1 98 ? 1.821 4.904 -4.484 1.00 98.75 98 LEU A CA 1
ATOM 778 C C . LEU A 1 98 ? 0.524 5.290 -5.192 1.00 98.75 98 LEU A C 1
ATOM 780 O O . LEU A 1 98 ? -0.514 5.319 -4.542 1.00 98.75 98 LEU A O 1
ATOM 784 N N . GLU A 1 99 ? 0.556 5.513 -6.507 1.00 98.75 99 GLU A N 1
ATOM 785 C CA . GLU A 1 99 ? -0.652 5.720 -7.315 1.00 98.75 99 GLU A CA 1
ATOM 786 C C . GLU A 1 99 ? -1.614 4.533 -7.182 1.00 98.75 99 GLU A C 1
ATOM 788 O O . GLU A 1 99 ? -2.770 4.719 -6.814 1.00 98.75 99 GLU A O 1
ATOM 793 N N . CYS A 1 100 ? -1.125 3.303 -7.387 1.00 98.81 100 CYS A N 1
ATOM 794 C CA . CYS A 1 100 ? -1.961 2.104 -7.268 1.00 98.81 100 CYS A CA 1
ATOM 795 C C . CYS A 1 100 ? -2.550 1.956 -5.854 1.00 98.81 100 CYS A C 1
ATOM 797 O O . CYS A 1 100 ? -3.709 1.575 -5.704 1.00 98.81 100 CYS A O 1
ATOM 799 N N . MET A 1 101 ? -1.763 2.254 -4.812 1.00 98.81 101 MET A N 1
ATOM 800 C CA . MET A 1 101 ? -2.227 2.194 -3.422 1.00 98.81 101 MET A CA 1
ATOM 801 C C . MET A 1 101 ? -3.257 3.285 -3.118 1.00 98.81 101 MET A C 1
ATOM 803 O O . MET A 1 101 ? -4.281 2.997 -2.508 1.00 98.81 101 MET A O 1
ATOM 807 N N . GLY A 1 102 ? -3.027 4.518 -3.572 1.00 98.75 102 GLY A N 1
ATOM 808 C CA . GLY A 1 102 ? -3.957 5.632 -3.394 1.00 98.75 102 GLY A CA 1
ATOM 809 C C . GLY A 1 102 ? -5.315 5.349 -4.032 1.00 98.75 102 GLY A C 1
ATOM 810 O O . GLY A 1 102 ? -6.343 5.501 -3.380 1.00 98.75 102 GLY A O 1
ATOM 811 N N . GLU A 1 103 ? -5.323 4.833 -5.260 1.00 98.75 103 GLU A N 1
ATOM 812 C CA . GLU A 1 103 ? -6.568 4.462 -5.933 1.00 98.75 103 GLU A CA 1
ATOM 813 C C . GLU A 1 103 ? -7.265 3.247 -5.283 1.00 98.75 103 GLU A C 1
ATOM 815 O O . GLU A 1 103 ? -8.492 3.126 -5.339 1.00 98.75 103 GLU A O 1
ATOM 820 N N . ALA A 1 104 ? -6.513 2.320 -4.677 1.00 98.81 104 ALA A N 1
ATOM 821 C CA . ALA A 1 104 ? -7.088 1.216 -3.906 1.00 98.81 104 ALA A CA 1
ATOM 822 C C . ALA A 1 104 ? -7.746 1.717 -2.613 1.00 98.81 104 ALA A C 1
ATOM 824 O O . ALA A 1 104 ? -8.844 1.280 -2.272 1.00 98.81 104 ALA A O 1
ATOM 825 N N . LEU A 1 105 ? -7.117 2.676 -1.930 1.00 98.81 105 LEU A N 1
ATOM 826 C CA . LEU A 1 105 ? -7.705 3.360 -0.779 1.00 98.81 105 LEU A CA 1
ATOM 827 C C . LEU A 1 105 ? -8.985 4.113 -1.175 1.00 98.81 105 LEU A C 1
ATOM 829 O O . LEU A 1 105 ? -9.989 3.992 -0.476 1.00 98.81 105 LEU A O 1
ATOM 833 N N . ASP A 1 106 ? -8.981 4.820 -2.312 1.00 98.69 106 ASP A N 1
ATOM 834 C CA . ASP A 1 106 ? -10.169 5.500 -2.850 1.00 98.69 106 ASP A CA 1
ATOM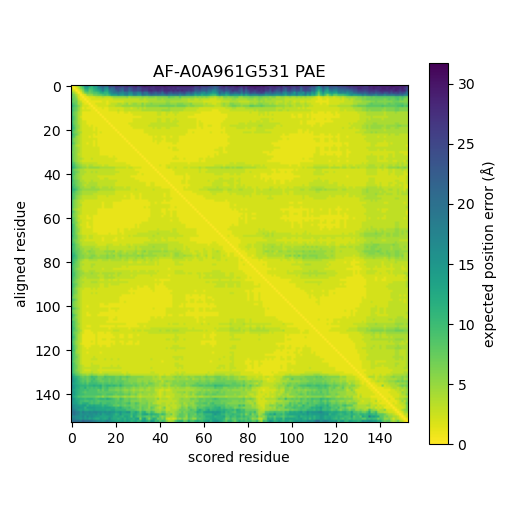 835 C C . ASP A 1 106 ? -11.316 4.520 -3.139 1.00 98.69 106 ASP A C 1
ATOM 837 O O . ASP A 1 106 ? -12.458 4.774 -2.766 1.00 98.69 106 ASP A O 1
ATOM 841 N N . ALA A 1 107 ? -11.020 3.382 -3.774 1.00 98.62 107 ALA A N 1
ATOM 842 C CA . ALA A 1 107 ? -12.029 2.373 -4.109 1.00 98.62 107 ALA A CA 1
ATOM 843 C C . ALA A 1 107 ? -12.638 1.672 -2.883 1.00 98.62 107 ALA A C 1
ATOM 845 O O . ALA A 1 107 ? -13.738 1.134 -2.981 1.00 98.62 107 ALA A O 1
ATOM 846 N N . ASN A 1 108 ? -11.942 1.702 -1.744 1.00 9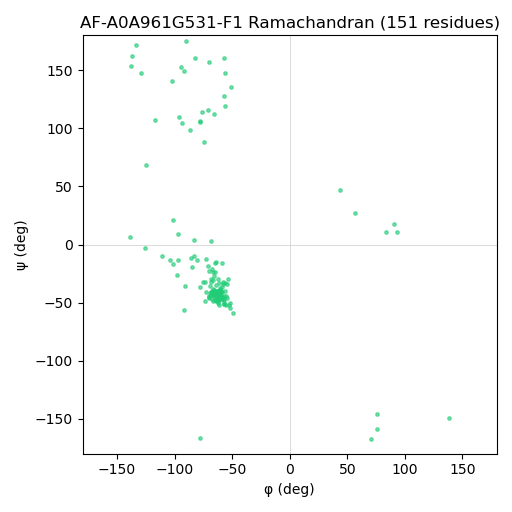8.62 108 ASN A N 1
ATOM 847 C CA . ASN A 1 108 ? -12.404 1.153 -0.469 1.00 98.62 108 ASN A CA 1
ATOM 848 C C . ASN A 1 108 ? -12.933 2.241 0.482 1.00 98.62 108 ASN A C 1
ATOM 850 O O . ASN A 1 108 ? -12.967 2.033 1.695 1.00 98.62 108 ASN A O 1
ATOM 854 N N . ASP A 1 109 ? -13.320 3.404 -0.052 1.00 98.19 109 ASP A N 1
ATOM 855 C CA . ASP A 1 109 ? -13.916 4.519 0.692 1.00 98.19 109 ASP A CA 1
ATOM 856 C C . ASP A 1 109 ? -13.046 5.037 1.862 1.00 98.19 109 ASP A C 1
ATOM 858 O O . ASP A 1 109 ? -13.550 5.602 2.838 1.00 98.19 109 ASP A O 1
ATOM 862 N N . VAL A 1 110 ? -11.716 4.886 1.780 1.00 98.38 110 VAL A N 1
ATOM 863 C CA . VAL A 1 110 ? -10.797 5.394 2.808 1.00 98.38 110 VAL A CA 1
ATOM 864 C C . VAL A 1 110 ? -10.615 6.902 2.636 1.00 98.38 110 VAL A C 1
ATOM 866 O O . VAL A 1 110 ? -9.902 7.377 1.745 1.00 98.38 110 VAL A O 1
ATOM 869 N N . ALA A 1 111 ? -11.232 7.665 3.539 1.00 97.62 111 ALA A N 1
ATOM 870 C CA . ALA A 1 111 ? -11.271 9.125 3.512 1.00 97.62 111 ALA A CA 1
ATOM 871 C C . ALA A 1 111 ? -10.959 9.756 4.885 1.00 97.62 111 ALA A C 1
ATOM 873 O O . ALA A 1 111 ? -10.861 9.073 5.901 1.00 97.62 111 ALA A O 1
ATOM 874 N N . GLY A 1 112 ? -10.810 11.084 4.922 1.00 97.19 112 GLY A N 1
ATOM 875 C CA . GLY A 1 112 ? -10.644 11.849 6.164 1.00 97.19 112 GLY A CA 1
ATOM 876 C C . GLY A 1 112 ? -9.254 11.740 6.803 1.00 97.19 112 GLY A C 1
ATOM 877 O O . GLY A 1 112 ? -8.234 11.673 6.109 1.00 97.19 112 GLY A O 1
ATOM 878 N N . ASP A 1 113 ? -9.217 11.759 8.136 1.00 97.69 113 ASP A N 1
ATOM 879 C CA . ASP A 1 113 ? -7.972 11.794 8.915 1.00 97.69 113 ASP A CA 1
ATOM 880 C C . ASP A 1 113 ? -7.137 10.523 8.707 1.00 97.69 113 ASP A C 1
ATOM 882 O O . ASP A 1 113 ? -5.937 10.611 8.441 1.00 97.69 113 ASP A O 1
ATOM 886 N N . ILE A 1 114 ? -7.767 9.341 8.713 1.00 98.00 114 ILE A N 1
ATOM 887 C CA . ILE A 1 114 ? -7.085 8.067 8.439 1.00 98.00 114 ILE A CA 1
ATOM 888 C C . ILE A 1 114 ? -6.453 8.047 7.047 1.00 98.00 114 ILE A C 1
ATOM 890 O O . ILE A 1 114 ? -5.319 7.593 6.907 1.00 98.00 114 ILE A O 1
ATOM 894 N N . ARG A 1 115 ? -7.128 8.592 6.027 1.00 98.38 115 ARG A N 1
ATOM 895 C CA . ARG A 1 115 ? -6.565 8.696 4.676 1.00 98.38 115 ARG A CA 1
ATOM 896 C C . ARG A 1 115 ? -5.312 9.562 4.669 1.00 98.38 115 ARG A C 1
ATOM 898 O O . ARG A 1 115 ? -4.262 9.109 4.229 1.00 98.38 115 ARG A O 1
ATOM 905 N N . THR A 1 116 ? -5.407 10.768 5.224 1.00 98.25 116 THR A N 1
ATOM 906 C CA . THR A 1 116 ? -4.272 11.700 5.299 1.00 98.25 116 THR A CA 1
ATOM 907 C C . THR A 1 116 ? -3.094 11.088 6.061 1.00 98.25 116 THR A C 1
ATOM 909 O O . THR A 1 116 ? -1.939 11.223 5.653 1.00 98.25 116 THR A O 1
ATOM 912 N N . PHE A 1 117 ? -3.377 10.385 7.161 1.00 98.00 117 PHE A N 1
ATOM 913 C CA . PHE A 1 117 ? -2.372 9.662 7.928 1.00 98.00 117 PHE A CA 1
ATOM 914 C C . PHE A 1 117 ? -1.705 8.561 7.096 1.00 98.00 117 PHE A C 1
ATOM 916 O O . PHE A 1 117 ? -0.477 8.468 7.077 1.00 98.00 117 PHE A O 1
ATOM 923 N N . LEU A 1 118 ? -2.486 7.730 6.404 1.00 98.38 118 LEU A N 1
ATOM 924 C CA . LEU A 1 118 ? -1.955 6.639 5.594 1.00 98.38 118 LEU A CA 1
ATOM 925 C C . LEU A 1 118 ? -1.130 7.147 4.419 1.00 98.38 118 LEU A C 1
ATOM 927 O O . LEU A 1 118 ? -0.024 6.646 4.247 1.00 98.38 118 LEU A O 1
ATOM 931 N N . ASP A 1 119 ? -1.598 8.158 3.685 1.00 98.25 119 ASP A N 1
ATOM 932 C CA . ASP A 1 119 ? -0.870 8.733 2.548 1.00 98.25 119 ASP A CA 1
ATOM 933 C C . ASP A 1 119 ? 0.556 9.125 2.961 1.00 98.25 119 ASP A C 1
ATOM 935 O O . ASP A 1 119 ? 1.530 8.631 2.396 1.00 98.25 119 ASP A O 1
ATOM 939 N N . GLN A 1 120 ? 0.698 9.904 4.039 1.00 98.00 120 GLN A N 1
ATOM 940 C CA . GLN A 1 120 ? 2.006 10.346 4.536 1.00 98.00 120 GLN A CA 1
ATOM 941 C C . GLN A 1 120 ? 2.901 9.178 4.975 1.00 98.00 120 GLN A C 1
ATOM 943 O O . GLN A 1 120 ? 4.116 9.176 4.760 1.00 98.00 120 GLN A O 1
ATOM 948 N N . ARG A 1 121 ? 2.326 8.186 5.660 1.00 97.94 121 ARG A N 1
ATOM 949 C CA . ARG A 1 121 ? 3.090 7.085 6.266 1.00 97.94 121 ARG A CA 1
ATOM 950 C C . ARG A 1 121 ? 3.497 6.044 5.228 1.00 97.94 121 ARG A C 1
ATOM 952 O O . ARG A 1 121 ? 4.601 5.503 5.314 1.00 97.94 121 ARG A O 1
ATOM 959 N N . ILE A 1 122 ? 2.628 5.783 4.260 1.00 98.12 122 ILE A N 1
ATOM 960 C CA . ILE A 1 122 ? 2.870 4.877 3.143 1.00 98.12 122 ILE A CA 1
ATOM 961 C C . ILE A 1 122 ? 3.854 5.511 2.156 1.00 98.12 122 ILE A C 1
ATOM 963 O O . ILE A 1 122 ? 4.778 4.823 1.729 1.00 98.12 122 I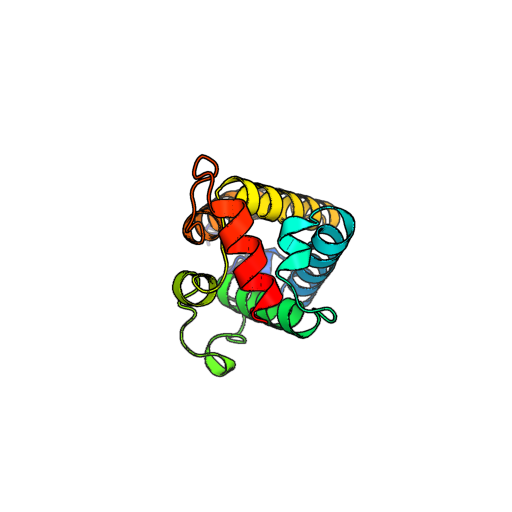LE A O 1
ATOM 967 N N . GLU A 1 123 ? 3.745 6.810 1.865 1.00 98.12 123 GLU A N 1
ATOM 968 C CA . GLU A 1 123 ? 4.718 7.539 1.040 1.00 98.12 123 GLU A CA 1
ATOM 969 C C . GLU A 1 123 ? 6.136 7.409 1.608 1.00 98.12 123 GLU A C 1
ATOM 971 O O . GLU A 1 123 ? 7.050 6.944 0.924 1.00 98.12 123 GLU A O 1
ATOM 976 N N . GLN A 1 124 ? 6.315 7.708 2.899 1.00 97.75 124 GLN A N 1
ATOM 977 C CA . GLN A 1 124 ? 7.604 7.536 3.579 1.00 97.75 124 GLN A CA 1
ATOM 978 C C . GLN A 1 124 ? 8.131 6.097 3.477 1.00 97.75 124 GLN A C 1
ATOM 980 O O . GLN A 1 124 ? 9.333 5.885 3.293 1.00 97.75 124 GLN A O 1
ATOM 985 N N . LEU A 1 125 ? 7.248 5.101 3.604 1.00 96.56 125 LEU A N 1
ATOM 986 C CA . LEU A 1 125 ? 7.612 3.690 3.501 1.00 96.56 125 LEU A CA 1
ATOM 987 C C . LEU A 1 125 ? 8.051 3.318 2.078 1.00 96.56 125 LEU A C 1
ATOM 989 O O . LEU A 1 125 ? 9.084 2.662 1.926 1.00 96.56 125 LEU A O 1
ATOM 993 N N . ALA A 1 126 ? 7.300 3.736 1.059 1.00 97.81 126 ALA A N 1
ATOM 994 C CA . ALA A 1 126 ? 7.576 3.447 -0.345 1.00 97.81 126 ALA A CA 1
ATOM 995 C C . ALA A 1 126 ? 8.889 4.097 -0.797 1.00 97.81 126 ALA A C 1
ATOM 997 O O . ALA A 1 126 ? 9.771 3.412 -1.320 1.00 97.81 126 ALA A O 1
ATOM 998 N N . LEU A 1 127 ? 9.083 5.384 -0.491 1.00 97.81 127 LEU A N 1
ATOM 999 C CA . LEU A 1 127 ? 10.321 6.103 -0.805 1.00 97.81 127 LEU A CA 1
ATOM 1000 C C . LEU A 1 127 ? 11.535 5.491 -0.093 1.00 97.81 127 LEU A C 1
ATOM 1002 O O . LEU A 1 127 ? 12.629 5.423 -0.655 1.00 97.81 127 LEU A O 1
ATOM 1006 N N . HIS A 1 128 ? 11.357 4.941 1.114 1.00 97.62 128 HIS A N 1
ATOM 1007 C CA . HIS A 1 128 ? 12.425 4.218 1.805 1.00 97.62 128 HIS A CA 1
ATOM 1008 C C . HIS A 1 128 ? 12.866 2.928 1.084 1.00 97.62 128 HIS A C 1
ATOM 1010 O O . HIS A 1 128 ? 13.938 2.397 1.398 1.00 97.62 128 HIS A O 1
ATOM 1016 N N . MET A 1 129 ? 12.087 2.393 0.135 1.00 98.00 129 MET A N 1
ATOM 1017 C CA . MET A 1 129 ? 12.461 1.203 -0.645 1.00 98.00 129 MET A CA 1
ATOM 1018 C C . MET A 1 129 ? 13.334 1.525 -1.865 1.00 98.00 129 MET A C 1
ATOM 1020 O O . MET A 1 129 ? 14.046 0.633 -2.329 1.00 98.00 129 MET A O 1
ATOM 1024 N N . VAL A 1 130 ? 13.343 2.777 -2.340 1.00 97.88 130 VAL A N 1
ATOM 1025 C CA . VAL A 1 130 ? 14.078 3.205 -3.545 1.00 97.88 130 VAL A CA 1
ATOM 1026 C C . VAL A 1 130 ? 15.571 2.886 -3.424 1.00 97.88 130 VAL A C 1
ATOM 1028 O O . VAL A 1 130 ? 16.236 3.208 -2.430 1.00 97.88 130 VAL A O 1
ATOM 1031 N N . ASN A 1 131 ? 16.113 2.212 -4.435 1.00 97.00 131 ASN A N 1
ATOM 1032 C CA . ASN A 1 131 ? 17.492 1.723 -4.468 1.00 97.00 131 ASN A CA 1
ATOM 1033 C C . ASN A 1 131 ? 18.189 1.912 -5.830 1.00 97.00 131 ASN A C 1
ATOM 1035 O O . ASN A 1 131 ? 19.326 1.468 -6.006 1.00 97.00 131 ASN A O 1
ATOM 1039 N N . ALA A 1 132 ? 17.538 2.599 -6.767 1.00 95.94 132 ALA A N 1
ATOM 1040 C CA . ALA A 1 132 ? 18.067 2.984 -8.067 1.00 95.94 132 ALA A CA 1
ATOM 1041 C C . ALA A 1 132 ? 17.688 4.437 -8.394 1.00 95.94 132 ALA A C 1
ATOM 1043 O O . ALA A 1 132 ? 16.785 5.000 -7.782 1.00 95.94 132 ALA A O 1
ATOM 1044 N N . SER A 1 133 ? 18.397 5.036 -9.351 1.00 94.31 133 SER A N 1
ATOM 1045 C CA . SER A 1 133 ? 18.081 6.357 -9.899 1.00 94.31 133 SER A CA 1
ATOM 1046 C C . SER A 1 133 ? 17.394 6.193 -11.253 1.00 94.31 133 SER A C 1
ATOM 1048 O O . SER A 1 133 ? 17.794 5.330 -12.041 1.00 94.31 133 SER A O 1
ATOM 1050 N N . ASP A 1 134 ? 16.389 7.025 -11.523 1.00 90.69 134 ASP A N 1
ATOM 1051 C CA . ASP A 1 134 ? 15.740 7.097 -12.837 1.00 90.69 134 ASP A CA 1
ATOM 1052 C C . ASP A 1 134 ? 16.691 7.613 -13.933 1.00 90.69 134 ASP A C 1
ATOM 1054 O O . ASP A 1 134 ? 16.564 7.218 -15.090 1.00 90.69 134 ASP A O 1
ATOM 1058 N N . ASP A 1 135 ? 17.700 8.411 -13.566 1.00 92.75 135 ASP A N 1
ATOM 1059 C CA . ASP A 1 135 ? 18.689 8.973 -14.497 1.00 92.75 135 ASP A CA 1
ATOM 1060 C C . ASP A 1 135 ? 19.838 8.004 -14.829 1.00 92.75 135 ASP A C 1
ATOM 1062 O O . ASP A 1 135 ? 20.652 8.271 -15.716 1.00 92.75 135 ASP A O 1
ATOM 1066 N N . ASP A 1 136 ? 19.944 6.875 -14.118 1.00 91.75 136 ASP A N 1
ATOM 1067 C CA . ASP A 1 136 ? 20.969 5.870 -14.394 1.00 91.75 136 ASP A CA 1
ATOM 1068 C C . ASP A 1 136 ? 20.591 5.058 -15.651 1.00 91.75 136 ASP A C 1
ATOM 1070 O O . ASP A 1 136 ? 19.640 4.266 -15.615 1.00 91.75 136 ASP A O 1
ATOM 1074 N N . PRO A 1 137 ? 21.362 5.161 -16.755 1.00 89.19 137 PRO A N 1
ATOM 1075 C CA . PRO A 1 137 ? 21.045 4.477 -18.009 1.00 89.19 137 PRO A CA 1
ATOM 1076 C C . PRO A 1 137 ? 21.090 2.946 -17.887 1.00 89.19 137 PRO A C 1
ATOM 1078 O O . PRO A 1 137 ? 20.582 2.238 -18.757 1.00 89.19 137 P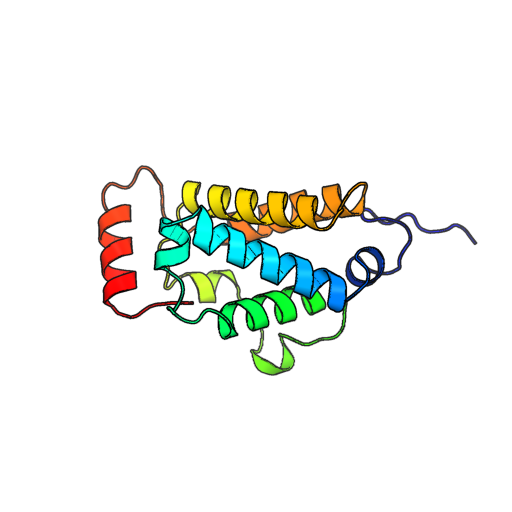RO A O 1
ATOM 1081 N N . THR A 1 138 ? 21.685 2.408 -16.818 1.00 91.94 138 THR A N 1
ATOM 1082 C CA . THR A 1 138 ? 21.745 0.966 -16.561 1.00 91.94 138 THR A CA 1
ATOM 1083 C C . THR A 1 138 ? 20.513 0.428 -15.832 1.00 91.94 138 THR A C 1
ATOM 1085 O O . THR A 1 138 ? 20.341 -0.790 -15.781 1.00 91.94 138 THR A O 1
ATOM 1088 N N . THR A 1 139 ? 19.637 1.283 -15.289 1.00 91.00 139 THR A N 1
ATOM 1089 C CA . THR A 1 139 ? 18.471 0.871 -14.483 1.00 91.00 139 THR A CA 1
ATOM 1090 C C . THR A 1 139 ? 17.588 -0.135 -15.224 1.00 91.00 139 THR A C 1
ATOM 1092 O O . THR A 1 139 ? 17.262 -1.190 -14.675 1.00 91.00 139 THR A O 1
ATOM 1095 N N . ALA A 1 140 ? 17.280 0.119 -16.500 1.00 88.19 140 ALA A N 1
ATOM 1096 C CA . ALA A 1 140 ? 16.493 -0.799 -17.325 1.00 88.19 140 ALA A CA 1
ATOM 1097 C C . ALA A 1 140 ? 17.183 -2.163 -17.507 1.00 88.19 140 ALA A C 1
ATOM 1099 O O . ALA A 1 140 ? 16.555 -3.205 -17.328 1.00 88.19 140 ALA A O 1
ATOM 1100 N N . GLN A 1 141 ? 18.491 -2.167 -17.788 1.00 88.38 141 GLN A N 1
ATOM 1101 C CA . GLN A 1 141 ? 19.269 -3.397 -17.950 1.00 88.38 141 GLN A CA 1
ATOM 1102 C C . GLN A 1 141 ? 19.323 -4.205 -16.647 1.00 88.38 141 GLN A C 1
ATOM 1104 O O . GLN A 1 141 ? 19.084 -5.413 -16.658 1.00 88.38 141 GLN A O 1
ATOM 1109 N N . ARG A 1 142 ? 19.611 -3.548 -15.515 1.00 91.94 142 ARG A N 1
ATOM 1110 C CA . ARG A 1 142 ? 19.644 -4.189 -14.192 1.00 91.94 142 ARG A CA 1
ATOM 1111 C C . ARG A 1 142 ? 18.285 -4.802 -13.851 1.00 91.94 142 ARG A C 1
ATOM 1113 O O . ARG A 1 142 ? 18.237 -5.925 -13.359 1.00 91.94 142 ARG A O 1
ATOM 1120 N N . ARG A 1 143 ? 17.187 -4.108 -14.174 1.00 90.00 143 ARG A N 1
ATOM 1121 C CA . ARG A 1 143 ? 15.821 -4.604 -13.964 1.00 90.00 143 ARG A CA 1
ATOM 1122 C C . ARG A 1 143 ? 15.546 -5.881 -14.760 1.00 90.00 143 ARG A C 1
ATOM 1124 O O . ARG A 1 143 ? 15.054 -6.847 -14.180 1.00 90.00 143 ARG A O 1
ATOM 1131 N N . THR A 1 144 ? 15.891 -5.916 -16.049 1.00 87.00 144 THR A N 1
ATOM 1132 C CA . THR A 1 144 ? 15.730 -7.121 -16.881 1.00 87.00 144 THR A CA 1
ATOM 1133 C C . THR A 1 144 ? 16.487 -8.309 -16.291 1.00 87.00 144 THR A C 1
ATOM 1135 O O . THR A 1 144 ? 15.900 -9.374 -16.109 1.00 87.00 144 THR A O 1
ATOM 1138 N N . LEU A 1 145 ? 17.748 -8.107 -15.894 1.00 87.50 145 LEU A N 1
ATOM 1139 C CA . LEU A 1 145 ? 18.578 -9.159 -15.299 1.00 87.50 145 LEU A CA 1
ATOM 1140 C C . LEU A 1 145 ? 17.991 -9.708 -13.993 1.00 87.50 145 LEU A C 1
ATOM 1142 O O . LEU A 1 145 ? 18.014 -10.917 -13.771 1.00 87.50 145 LEU A O 1
ATOM 1146 N N . THR A 1 146 ? 17.437 -8.844 -13.140 1.00 85.88 146 THR A N 1
ATOM 1147 C CA . THR A 1 146 ? 16.755 -9.263 -11.909 1.00 85.88 146 THR A CA 1
ATOM 1148 C C . THR A 1 146 ? 15.555 -10.166 -12.208 1.00 85.88 146 THR A C 1
ATOM 1150 O O . THR A 1 146 ? 15.410 -11.225 -11.594 1.00 85.88 146 THR A O 1
ATOM 1153 N N . ILE A 1 147 ? 14.708 -9.781 -13.165 1.00 84.69 147 ILE A N 1
ATOM 1154 C CA . ILE A 1 147 ? 13.474 -10.510 -13.489 1.00 84.69 147 ILE A CA 1
ATOM 1155 C C . ILE A 1 147 ? 13.786 -11.857 -14.159 1.00 84.69 147 ILE A C 1
ATOM 1157 O O . ILE A 1 147 ? 13.208 -12.882 -13.786 1.00 84.69 147 ILE A O 1
ATOM 1161 N N . GLU A 1 148 ? 14.710 -11.874 -15.124 1.00 83.12 148 GLU A N 1
ATOM 1162 C CA . GLU A 1 148 ? 15.146 -13.094 -15.821 1.00 83.12 148 GLU A CA 1
ATOM 1163 C C . GLU A 1 148 ? 15.936 -14.035 -14.904 1.00 83.12 148 GLU A C 1
ATOM 1165 O O . GLU A 1 148 ? 15.803 -15.254 -15.004 1.00 83.12 148 GLU A O 1
ATOM 1170 N N . GLY A 1 149 ? 16.688 -13.480 -13.949 1.00 78.69 149 GLY A N 1
ATOM 1171 C CA . GLY A 1 149 ? 17.392 -14.222 -12.901 1.00 78.69 149 GLY A CA 1
ATOM 1172 C C . GLY A 1 149 ? 16.476 -14.890 -11.868 1.00 78.69 149 GLY A C 1
ATOM 1173 O O . GLY A 1 149 ? 16.972 -15.485 -10.912 1.00 78.69 149 GLY A O 1
ATOM 1174 N N . GLY A 1 150 ? 15.152 -14.804 -12.038 1.00 79.25 150 GLY A N 1
ATOM 1175 C CA . GLY A 1 150 ? 14.160 -15.485 -11.203 1.00 79.25 150 GLY A CA 1
ATOM 1176 C C . GLY A 1 150 ? 13.809 -14.751 -9.910 1.00 79.25 150 GLY A C 1
ATOM 1177 O O . GLY A 1 150 ? 13.143 -15.316 -9.044 1.00 79.25 150 GLY A O 1
ATOM 1178 N N . ASN A 1 151 ? 14.233 -13.500 -9.764 1.00 77.69 151 ASN A N 1
ATOM 1179 C CA . ASN A 1 151 ? 13.988 -12.725 -8.565 1.00 77.69 151 ASN A CA 1
ATOM 1180 C C . ASN A 1 151 ? 12.631 -12.016 -8.659 1.00 77.69 151 ASN A C 1
ATOM 1182 O O . ASN A 1 151 ? 12.491 -10.982 -9.314 1.00 77.69 151 ASN A O 1
ATOM 1186 N N . ARG A 1 152 ? 11.621 -12.628 -8.035 1.00 80.25 152 ARG A N 1
ATOM 1187 C CA . ARG A 1 152 ? 10.233 -12.150 -7.970 1.00 80.25 152 ARG A CA 1
ATOM 1188 C C . ARG A 1 152 ? 9.743 -12.137 -6.517 1.00 80.25 152 ARG A C 1
ATOM 1190 O O . ARG A 1 152 ? 10.186 -12.972 -5.727 1.00 80.25 152 ARG A O 1
ATOM 1197 N N . ALA A 1 153 ? 8.872 -11.189 -6.164 1.00 75.12 153 ALA A N 1
ATOM 1198 C CA . ALA A 1 153 ? 8.465 -10.910 -4.772 1.00 75.12 153 ALA A CA 1
ATOM 1199 C C . ALA A 1 153 ? 7.508 -11.929 -4.123 1.00 75.12 153 ALA A C 1
ATOM 1201 O O . ALA A 1 153 ? 6.575 -12.407 -4.796 1.00 75.12 153 ALA A O 1
#

Secondary structure (DSSP, 8-state):
-----BTTBSSSSHHHHTTHHHHHHHHHHHHHHHHHHH-HHHHHHS-SS-HHHHHHHHHHHHHHTTS---SHHHH-S--HHHHHTTS---HHHHHHHHHHHHHHHHHTT--HHHHHHHHHHHHHHHHTT--S-TT-TTHHHHHHHHHHTT---

Radius of gyration: 16.28 Å; Cα contacts (8 Å, |Δi|>4): 171; chains: 1; bounding box: 36×30×48 Å

Mean predicted aligned error: 3.63 Å

Foldseek 3Di:
DDQPQDLQGRDPWLCVSQVHLVSLLQLLVQLVVCCVVPPVLLVLQADPDCVVVSVQSSLVVRVVRPHDNRHCVVPNDCVPLVLLVLAAAEPVNLVSSLVSSLVSCVVSVNDDSSSVVCSVVSSVVSVSNHDDYPPPPCSVVSRVCSSVVVRHD

Solvent-accessible surface area (backbone atoms only — not comparable to full-atom values): 8394 Å² total; per-residue (Å²): 132,83,79,69,76,46,78,43,38,77,49,97,32,57,23,60,61,59,61,33,63,68,42,49,41,52,34,38,51,46,22,52,52,40,29,69,74,74,30,68,73,63,40,58,39,39,41,96,74,44,67,65,43,46,50,54,51,31,27,38,49,33,29,72,32,64,41,66,78,55,30,46,86,78,67,43,79,76,61,58,47,72,75,40,62,75,54,75,30,23,58,70,52,36,50,55,51,48,51,32,43,52,54,17,37,54,75,66,72,52,58,67,46,39,33,59,42,46,52,58,54,49,50,56,54,40,61,62,44,48,74,46,53,78,84,44,86,55,46,67,59,54,35,51,52,31,42,75,71,66,54,52,94

pLDDT: mean 94.67, std 7.79, range [47.31, 98.88]